Protein AF-A0A8J5JZL1-F1 (afdb_monomer_lite)

Structure (mmCIF, N/CA/C/O backbone):
data_AF-A0A8J5JZL1-F1
#
_entry.id   AF-A0A8J5JZL1-F1
#
loop_
_atom_site.group_PDB
_atom_site.id
_atom_site.type_symbol
_atom_site.label_atom_id
_atom_site.label_alt_id
_atom_site.label_comp_id
_atom_site.label_asym_id
_atom_site.label_entity_id
_atom_site.label_seq_id
_atom_site.pdbx_PDB_ins_code
_atom_site.Cartn_x
_atom_site.Cartn_y
_atom_site.Cartn_z
_atom_site.occupancy
_atom_site.B_iso_or_equiv
_atom_site.auth_seq_id
_atom_site.auth_comp_id
_atom_site.auth_asym_id
_atom_site.auth_atom_id
_atom_site.pdbx_PDB_model_num
ATOM 1 N N . MET A 1 1 ? 20.899 -10.592 7.765 1.00 64.88 1 MET A N 1
ATOM 2 C CA . MET A 1 1 ? 21.000 -9.346 6.966 1.00 64.88 1 MET A CA 1
ATOM 3 C C . MET A 1 1 ? 21.035 -8.166 7.931 1.00 64.88 1 MET A C 1
ATOM 5 O O . MET A 1 1 ? 20.233 -8.167 8.848 1.00 64.88 1 MET A O 1
ATOM 9 N N . GLY A 1 2 ? 21.980 -7.226 7.809 1.00 91.62 2 GLY A N 1
ATOM 10 C CA . GLY A 1 2 ? 22.060 -6.061 8.711 1.00 91.62 2 GLY A CA 1
ATOM 11 C C . GLY A 1 2 ? 21.142 -4.913 8.274 1.00 91.62 2 GLY A C 1
ATOM 12 O O . GLY A 1 2 ? 20.891 -4.777 7.076 1.00 91.62 2 GLY A O 1
ATOM 13 N N . LEU A 1 3 ? 20.704 -4.068 9.218 1.00 92.38 3 LEU A N 1
ATOM 14 C CA . LEU A 1 3 ? 19.799 -2.928 8.968 1.00 92.38 3 LEU A CA 1
ATOM 15 C C . LEU A 1 3 ? 20.291 -2.021 7.832 1.00 92.38 3 LEU A C 1
ATOM 17 O O . LEU A 1 3 ? 19.524 -1.671 6.947 1.00 92.38 3 LEU A O 1
ATOM 21 N N . VAL A 1 4 ? 21.595 -1.723 7.783 1.00 90.81 4 VAL A N 1
ATOM 22 C CA . VAL A 1 4 ? 22.188 -0.893 6.716 1.00 90.81 4 VAL A CA 1
ATOM 23 C C . VAL A 1 4 ? 21.975 -1.508 5.328 1.00 90.81 4 VAL A C 1
ATOM 25 O O . VAL A 1 4 ? 21.637 -0.801 4.383 1.00 90.81 4 VAL A O 1
ATOM 28 N N . LYS A 1 5 ? 22.113 -2.835 5.198 1.00 86.12 5 LYS A N 1
ATOM 29 C CA . LYS A 1 5 ? 21.879 -3.536 3.925 1.00 86.12 5 LYS A CA 1
ATOM 30 C C . LYS A 1 5 ? 20.395 -3.530 3.543 1.00 86.12 5 LYS A C 1
ATOM 32 O O . LYS A 1 5 ? 20.083 -3.388 2.365 1.00 86.12 5 LYS A O 1
ATOM 37 N N . GLN A 1 6 ? 19.496 -3.637 4.523 1.00 87.44 6 GLN A N 1
ATOM 38 C CA . GLN A 1 6 ? 18.051 -3.515 4.298 1.00 87.44 6 GLN A CA 1
ATOM 39 C C . GLN A 1 6 ? 17.670 -2.098 3.857 1.00 87.44 6 GLN A C 1
ATOM 41 O O . GLN A 1 6 ? 16.959 -1.949 2.871 1.00 87.44 6 GLN A O 1
ATOM 46 N N . CYS A 1 7 ? 18.199 -1.059 4.511 1.00 87.69 7 CYS A N 1
ATOM 47 C CA . CYS A 1 7 ? 17.975 0.331 4.115 1.00 87.69 7 CYS A CA 1
ATOM 48 C C . CYS A 1 7 ? 18.473 0.611 2.693 1.00 87.69 7 CYS A C 1
ATOM 50 O O . CYS A 1 7 ? 17.778 1.271 1.926 1.00 87.69 7 CYS A O 1
ATOM 52 N N . LEU A 1 8 ? 19.646 0.086 2.319 1.00 87.12 8 LEU A N 1
ATOM 53 C CA . LEU A 1 8 ? 20.188 0.244 0.970 1.00 87.12 8 LEU A CA 1
ATOM 54 C C . LEU A 1 8 ? 19.286 -0.429 -0.077 1.00 87.12 8 LEU A C 1
ATOM 56 O O . LEU A 1 8 ? 18.943 0.183 -1.084 1.00 87.12 8 LEU A O 1
ATOM 60 N N . SER A 1 9 ? 18.848 -1.662 0.193 1.00 84.56 9 SER A N 1
ATOM 61 C CA . SER A 1 9 ? 17.911 -2.395 -0.666 1.00 84.56 9 SER A CA 1
ATOM 62 C C . SER A 1 9 ? 16.567 -1.667 -0.809 1.00 84.56 9 SER A C 1
ATOM 64 O O . SER A 1 9 ? 16.094 -1.470 -1.927 1.00 84.56 9 SER A O 1
ATOM 66 N N . ALA A 1 10 ? 16.000 -1.173 0.295 1.00 84.81 10 ALA A N 1
ATOM 67 C CA . ALA A 1 10 ? 14.765 -0.393 0.282 1.00 84.81 10 ALA A CA 1
ATOM 68 C C . ALA A 1 10 ? 14.915 0.924 -0.500 1.00 84.81 10 ALA A C 1
ATOM 70 O O . ALA A 1 10 ? 13.994 1.335 -1.206 1.00 84.81 10 ALA A O 1
ATOM 71 N N . LEU A 1 11 ? 16.080 1.577 -0.423 1.00 85.88 11 LEU A N 1
ATOM 72 C CA . LEU A 1 11 ? 16.358 2.805 -1.167 1.00 85.88 11 LEU A CA 1
ATOM 73 C C . LEU A 1 11 ? 16.456 2.551 -2.678 1.00 85.88 11 LEU A C 1
ATOM 75 O O . LEU A 1 11 ? 15.849 3.290 -3.453 1.00 85.88 11 LEU A O 1
ATOM 79 N N . TYR A 1 12 ? 17.147 1.484 -3.098 1.00 86.19 12 TYR A N 1
ATOM 80 C CA . TYR A 1 12 ? 17.163 1.046 -4.501 1.00 86.19 12 TYR A CA 1
ATOM 81 C C . TYR A 1 12 ? 15.742 0.811 -5.021 1.00 86.19 12 TYR A C 1
ATOM 83 O O . TYR A 1 12 ? 15.364 1.323 -6.076 1.00 86.19 12 TYR A O 1
ATOM 91 N N . LYS A 1 13 ? 14.932 0.090 -4.243 1.00 85.75 13 LYS A N 1
ATOM 92 C CA . LYS A 1 13 ? 13.551 -0.241 -4.594 1.00 85.75 13 LYS A CA 1
ATOM 93 C C . LYS A 1 13 ? 12.674 1.003 -4.739 1.00 85.75 13 LYS A C 1
ATOM 95 O O . LYS A 1 13 ? 12.005 1.175 -5.757 1.00 85.75 13 LYS A O 1
ATOM 100 N N . LYS A 1 14 ? 12.764 1.927 -3.777 1.00 86.25 14 LYS A N 1
ATOM 101 C CA . LYS A 1 14 ? 12.055 3.215 -3.798 1.00 86.25 14 LYS A CA 1
ATOM 102 C C . LYS A 1 14 ? 12.423 4.063 -5.019 1.00 86.25 14 LYS A C 1
ATOM 104 O O . LYS A 1 14 ? 11.555 4.720 -5.595 1.00 86.25 14 LYS A O 1
ATOM 109 N N . ASN A 1 15 ? 13.690 4.058 -5.430 1.00 88.44 15 ASN A N 1
ATOM 110 C CA . ASN A 1 15 ? 14.126 4.805 -6.609 1.00 88.44 15 ASN A CA 1
ATOM 111 C C . ASN A 1 15 ? 13.520 4.237 -7.896 1.00 88.44 15 ASN A C 1
ATOM 113 O O . ASN A 1 15 ? 13.025 5.006 -8.717 1.00 88.44 15 ASN A O 1
ATOM 117 N N . ILE A 1 16 ? 13.492 2.911 -8.054 1.00 88.06 16 ILE A N 1
ATOM 118 C CA . ILE A 1 16 ? 12.877 2.276 -9.229 1.00 88.06 16 ILE A CA 1
ATOM 119 C C . ILE A 1 16 ? 11.362 2.533 -9.250 1.00 88.06 16 ILE A C 1
ATOM 121 O O . ILE A 1 16 ? 10.820 2.906 -10.285 1.00 88.06 16 ILE A O 1
ATOM 125 N N . GLN A 1 17 ? 10.681 2.453 -8.104 1.00 86.31 17 GLN A N 1
ATOM 126 C CA . GLN A 1 17 ? 9.255 2.804 -8.000 1.00 86.31 17 GLN A CA 1
ATOM 127 C C . GLN A 1 17 ? 8.951 4.250 -8.371 1.00 86.31 17 GLN A C 1
ATOM 129 O O . GLN A 1 17 ? 7.888 4.564 -8.897 1.00 86.31 17 GLN A O 1
ATOM 134 N N . ARG A 1 18 ? 9.868 5.178 -8.088 1.00 86.50 18 ARG A N 1
ATOM 135 C CA . ARG A 1 18 ? 9.693 6.557 -8.543 1.00 86.50 18 ARG A CA 1
ATOM 136 C C . ARG A 1 18 ? 9.696 6.625 -10.070 1.00 86.50 18 ARG A C 1
ATOM 138 O O . ARG A 1 18 ? 8.936 7.413 -10.620 1.00 86.50 18 ARG A O 1
ATOM 145 N N . LEU A 1 19 ? 10.513 5.807 -10.737 1.00 89.00 19 LEU A N 1
ATOM 146 C CA . LEU A 1 19 ? 10.546 5.752 -12.196 1.00 89.00 19 LEU A CA 1
ATOM 147 C C . LEU A 1 19 ? 9.239 5.198 -12.769 1.00 89.00 19 LEU A C 1
ATOM 149 O O . LEU A 1 19 ? 8.748 5.781 -13.733 1.00 89.00 19 LEU A O 1
ATOM 153 N N . THR A 1 20 ? 8.632 4.181 -12.144 1.00 86.88 20 THR A N 1
ATOM 154 C CA . THR A 1 20 ? 7.368 3.583 -12.624 1.00 86.88 20 THR A CA 1
ATOM 155 C C . THR A 1 20 ? 6.194 4.563 -12.605 1.00 86.88 20 THR A C 1
ATOM 157 O O . THR A 1 20 ? 5.293 4.466 -13.426 1.00 86.88 20 THR A O 1
ATOM 160 N N . ARG A 1 21 ? 6.217 5.561 -11.711 1.00 84.44 21 ARG A N 1
ATOM 161 C CA . ARG A 1 21 ? 5.182 6.612 -11.632 1.00 84.44 21 ARG A CA 1
ATOM 162 C C . ARG A 1 21 ? 5.306 7.690 -12.707 1.00 84.44 21 ARG A C 1
ATOM 164 O O . ARG A 1 21 ? 4.368 8.452 -12.910 1.00 84.44 21 ARG A O 1
ATOM 171 N N . THR A 1 22 ? 6.476 7.822 -13.327 1.00 88.44 22 THR A N 1
ATOM 172 C CA . THR A 1 22 ? 6.777 8.906 -14.281 1.00 88.44 22 THR A CA 1
ATOM 173 C C . THR A 1 22 ? 7.021 8.415 -15.699 1.00 88.44 22 THR A C 1
ATOM 175 O O . THR A 1 22 ? 6.840 9.176 -16.644 1.00 88.44 22 THR A O 1
ATOM 178 N N . PHE A 1 23 ? 7.456 7.168 -15.855 1.00 87.81 23 PHE A N 1
ATOM 179 C CA . PHE A 1 23 ? 7.808 6.578 -17.135 1.00 87.81 23 PHE A CA 1
ATOM 180 C C . PHE A 1 23 ? 6.976 5.318 -17.343 1.00 87.81 23 PHE A C 1
ATOM 182 O O . PHE A 1 23 ? 6.947 4.459 -16.472 1.00 87.81 23 PHE A O 1
ATOM 189 N N . LEU A 1 24 ? 6.353 5.199 -18.515 1.00 88.25 24 LEU A N 1
ATOM 190 C CA . LEU A 1 24 ? 5.778 3.935 -18.987 1.00 88.25 24 LEU A CA 1
ATOM 191 C C . LEU A 1 24 ? 6.853 3.053 -19.624 1.00 88.25 24 LEU A C 1
ATOM 193 O O . LEU A 1 24 ? 6.824 1.839 -19.492 1.00 88.25 24 LEU A O 1
ATOM 197 N N . THR A 1 25 ? 7.833 3.662 -20.295 1.00 90.69 25 THR A N 1
ATOM 198 C CA . THR A 1 25 ? 8.969 2.968 -20.909 1.00 90.69 25 THR A CA 1
ATOM 199 C C . THR A 1 25 ? 10.255 3.749 -20.680 1.00 90.69 25 THR A C 1
ATOM 201 O O . THR A 1 25 ? 10.250 4.978 -20.785 1.00 90.69 25 THR A O 1
ATOM 204 N N . LEU A 1 26 ? 11.358 3.066 -20.388 1.00 90.94 26 LEU A N 1
ATOM 205 C CA . LEU A 1 26 ? 12.642 3.691 -20.068 1.00 90.94 26 LEU A CA 1
ATOM 206 C C . LEU A 1 26 ? 13.802 2.767 -20.467 1.00 90.94 26 LEU A C 1
ATOM 208 O O . LEU A 1 26 ? 13.719 1.562 -20.259 1.00 90.94 26 LEU A O 1
ATOM 212 N N . SER A 1 27 ? 14.893 3.305 -21.015 1.00 89.88 27 SER A N 1
ATOM 213 C CA . SER A 1 27 ? 16.077 2.501 -21.340 1.00 89.88 27 SER A CA 1
ATOM 214 C C . SER A 1 27 ? 16.750 1.944 -20.078 1.00 89.88 27 SER A C 1
ATOM 216 O O . SER A 1 27 ? 16.786 2.599 -19.034 1.00 89.88 27 SER A O 1
ATOM 218 N N . LEU A 1 28 ? 17.343 0.753 -20.168 1.00 87.75 28 LEU A N 1
ATOM 219 C CA . LEU A 1 28 ? 18.091 0.138 -19.065 1.00 87.75 28 LEU A CA 1
ATOM 220 C C . LEU A 1 28 ? 19.267 1.010 -18.596 1.00 87.75 28 LEU A C 1
ATOM 222 O O . LEU A 1 28 ? 19.545 1.076 -17.398 1.00 87.75 28 LEU A O 1
ATOM 226 N N . ALA A 1 29 ? 19.932 1.710 -19.520 1.00 87.25 29 ALA A N 1
ATOM 227 C CA . ALA A 1 29 ? 21.037 2.611 -19.200 1.00 87.25 29 ALA A CA 1
ATOM 228 C C . ALA A 1 29 ? 20.567 3.797 -18.344 1.00 87.25 29 ALA A C 1
ATOM 230 O O . ALA A 1 29 ? 21.189 4.138 -17.338 1.00 87.25 29 ALA A O 1
ATOM 231 N N . ASP A 1 30 ? 19.433 4.394 -18.699 1.00 88.50 30 ASP A N 1
ATOM 232 C CA . ASP A 1 30 ? 18.870 5.516 -17.957 1.00 88.50 30 ASP A CA 1
ATOM 233 C C . ASP A 1 30 ? 18.255 5.078 -16.624 1.00 88.50 30 ASP A C 1
ATOM 235 O O . ASP A 1 30 ? 18.357 5.812 -15.640 1.00 88.50 30 ASP A O 1
ATOM 239 N N . VAL A 1 31 ? 17.674 3.873 -16.552 1.00 88.25 31 VAL A N 1
ATOM 240 C CA . 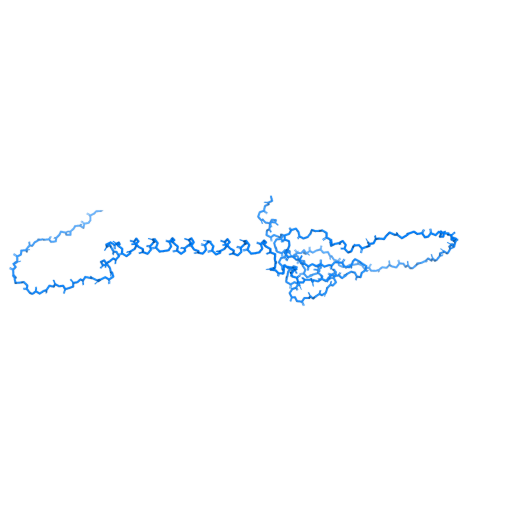VAL A 1 31 ? 17.266 3.262 -15.277 1.00 88.25 31 VAL A CA 1
ATOM 241 C C . VAL A 1 31 ? 18.485 3.125 -14.366 1.00 88.25 31 VAL A C 1
ATOM 243 O O . VAL A 1 31 ? 18.443 3.608 -13.237 1.00 88.25 31 VAL A O 1
ATOM 246 N N . ALA A 1 32 ? 19.596 2.563 -14.853 1.00 86.06 32 ALA A N 1
ATOM 247 C CA . ALA A 1 32 ? 20.827 2.447 -14.075 1.00 86.06 32 ALA A CA 1
ATOM 248 C C . ALA A 1 32 ? 21.328 3.822 -13.601 1.00 86.06 32 ALA A C 1
ATOM 250 O O . ALA A 1 32 ? 21.591 3.995 -12.413 1.00 86.06 32 ALA A O 1
ATOM 251 N N . ASN A 1 33 ? 21.365 4.822 -14.485 1.00 86.62 33 ASN A N 1
ATOM 252 C CA . ASN A 1 33 ? 21.792 6.187 -14.159 1.00 86.62 33 ASN A CA 1
ATOM 253 C C . ASN A 1 33 ? 20.910 6.882 -13.115 1.00 86.62 33 ASN A C 1
ATOM 255 O O . ASN A 1 33 ? 21.400 7.668 -12.310 1.00 86.62 33 ASN A O 1
ATOM 259 N N . ARG A 1 34 ? 19.604 6.606 -13.112 1.00 83.75 34 ARG A N 1
ATOM 260 C CA . ARG A 1 34 ? 18.632 7.253 -12.216 1.00 83.75 34 ARG A CA 1
ATOM 261 C C . ARG A 1 34 ? 18.467 6.522 -10.882 1.00 83.75 34 ARG A C 1
ATOM 263 O O . ARG A 1 34 ? 18.111 7.149 -9.889 1.00 83.75 34 ARG A O 1
ATOM 270 N N . VAL A 1 35 ? 18.692 5.208 -10.864 1.00 82.50 35 VAL A N 1
ATOM 271 C CA . VAL A 1 35 ? 18.571 4.349 -9.675 1.00 82.50 35 VAL A CA 1
ATOM 272 C C . VAL A 1 35 ? 19.844 4.368 -8.832 1.00 82.50 35 VAL A C 1
ATOM 274 O O . VAL A 1 35 ? 19.762 4.093 -7.633 1.00 82.50 35 VAL A O 1
ATOM 277 N N . GLN A 1 36 ? 20.985 4.721 -9.443 1.00 66.88 36 GLN A N 1
ATOM 278 C CA . GLN A 1 36 ? 22.303 4.872 -8.823 1.00 66.88 36 GLN A CA 1
ATOM 279 C C . GLN A 1 36 ? 22.216 5.432 -7.399 1.00 66.88 36 GLN A C 1
ATOM 281 O O . GLN A 1 36 ? 22.056 6.631 -7.163 1.00 66.88 36 GLN A O 1
ATOM 286 N N . LEU A 1 37 ? 22.386 4.537 -6.426 1.00 60.31 37 LEU A N 1
ATOM 287 C CA . LEU A 1 37 ? 22.817 4.934 -5.100 1.00 60.31 37 LEU A CA 1
ATOM 288 C C . LEU A 1 37 ? 24.275 5.327 -5.233 1.00 60.31 37 LEU A C 1
ATOM 290 O O . LEU A 1 37 ? 25.116 4.450 -5.394 1.00 60.31 37 LEU A O 1
ATOM 294 N N . LEU A 1 38 ? 24.521 6.636 -5.252 1.00 49.88 38 LEU A N 1
ATOM 295 C CA . LEU A 1 38 ? 25.783 7.302 -4.926 1.00 49.88 38 LEU A CA 1
ATOM 296 C C . LEU A 1 38 ? 27.000 6.355 -4.904 1.00 49.88 38 LEU A C 1
ATOM 298 O O . LEU A 1 38 ? 27.526 6.012 -3.847 1.00 49.88 38 LEU A O 1
ATOM 302 N N . VAL A 1 39 ? 27.451 5.933 -6.087 1.00 43.62 39 VAL A N 1
ATOM 303 C CA . VAL A 1 39 ? 28.788 5.370 -6.260 1.00 43.62 39 VAL A CA 1
ATOM 304 C C . VAL A 1 39 ? 29.599 6.379 -7.053 1.00 43.62 39 VAL A C 1
ATOM 306 O O . VAL A 1 39 ? 29.556 6.473 -8.276 1.00 43.62 39 VAL A O 1
ATOM 309 N N . SER A 1 40 ? 30.309 7.204 -6.289 1.00 48.84 40 SER A N 1
ATOM 310 C CA . SER A 1 40 ? 31.505 7.886 -6.753 1.00 48.84 40 SER A CA 1
ATOM 311 C C . SER A 1 40 ? 32.508 6.873 -7.311 1.00 48.84 40 SER A C 1
ATOM 313 O O . SER A 1 40 ? 32.662 5.776 -6.776 1.00 48.84 40 SER A O 1
ATOM 315 N N . SER A 1 41 ? 33.273 7.340 -8.298 1.00 44.56 41 SER A N 1
ATOM 316 C CA . SER A 1 41 ? 34.513 6.781 -8.859 1.00 44.56 41 SER A CA 1
ATOM 317 C C . SER A 1 41 ? 34.398 5.719 -9.965 1.00 44.56 41 SER A C 1
ATOM 319 O O . SER A 1 41 ? 34.571 4.529 -9.741 1.00 44.56 41 SER A O 1
ATOM 321 N N . ALA A 1 42 ? 34.275 6.186 -11.210 1.00 35.25 42 ALA A N 1
ATOM 322 C CA . ALA A 1 42 ? 35.094 5.668 -12.310 1.00 35.25 42 ALA A CA 1
ATOM 323 C C . ALA A 1 42 ? 35.204 6.724 -13.421 1.00 35.25 42 ALA A C 1
ATOM 325 O O . ALA A 1 42 ? 34.214 7.143 -14.013 1.00 35.25 42 ALA A O 1
ATOM 326 N N . SER A 1 43 ? 36.435 7.180 -13.641 1.00 31.27 43 SER A N 1
ATOM 327 C CA . SER A 1 43 ? 36.845 8.158 -14.650 1.00 31.27 43 SER A CA 1
ATOM 328 C C . SER A 1 43 ? 36.474 7.752 -16.088 1.00 31.27 43 SER A C 1
ATOM 330 O O . SER A 1 43 ? 36.534 6.565 -16.411 1.00 31.27 43 SER A O 1
ATOM 332 N N . PRO A 1 44 ? 36.206 8.722 -16.982 1.00 47.47 44 PRO A N 1
ATOM 333 C CA . PRO A 1 44 ? 35.973 8.493 -18.406 1.00 47.47 44 PRO A CA 1
ATOM 334 C C . PRO A 1 44 ? 37.288 8.549 -19.198 1.00 47.47 44 PRO A C 1
ATOM 336 O O . PRO A 1 44 ? 37.939 9.587 -19.186 1.00 47.47 44 PRO A O 1
ATOM 339 N N . LEU A 1 45 ? 37.677 7.491 -19.921 1.00 32.25 45 LEU A N 1
ATOM 340 C CA . LEU A 1 45 ? 38.800 7.526 -20.879 1.00 32.25 45 LEU A CA 1
ATOM 341 C C . LEU A 1 45 ? 38.622 6.475 -22.010 1.00 32.25 45 LEU A C 1
ATOM 343 O O . LEU A 1 45 ? 37.848 5.536 -21.841 1.00 32.25 45 LEU A O 1
ATOM 347 N N . PRO A 1 46 ? 39.248 6.660 -23.194 1.00 45.81 46 PRO A N 1
ATOM 348 C CA . PRO A 1 46 ? 38.505 6.934 -24.424 1.00 45.81 46 PRO A CA 1
ATOM 349 C C . PRO A 1 46 ? 38.712 5.911 -25.558 1.00 45.81 46 PRO A C 1
ATOM 351 O O . PRO A 1 46 ? 39.562 5.027 -25.522 1.00 45.81 46 PRO A O 1
ATOM 354 N N . HIS A 1 47 ? 37.921 6.115 -26.611 1.00 44.72 47 HIS A N 1
ATOM 355 C CA . HIS A 1 47 ? 37.960 5.479 -27.926 1.00 44.72 47 HIS A CA 1
ATOM 356 C C . HIS A 1 47 ? 39.351 5.387 -28.593 1.00 44.72 47 HIS A C 1
ATOM 358 O O . HIS A 1 47 ? 40.040 6.392 -28.735 1.00 44.72 47 HIS A O 1
ATOM 364 N N . SER A 1 48 ? 39.682 4.211 -29.148 1.00 35.22 48 SER A N 1
ATOM 365 C CA . SER A 1 48 ? 40.416 4.022 -30.424 1.00 35.22 48 SER A CA 1
ATOM 366 C C . SER A 1 48 ? 40.328 2.537 -30.858 1.00 35.22 48 SER A C 1
ATOM 368 O O . SER A 1 48 ? 40.864 1.678 -30.176 1.00 35.22 48 SER A O 1
ATOM 370 N N . ARG A 1 49 ? 39.397 2.176 -31.768 1.00 35.25 49 ARG A N 1
ATOM 371 C CA . ARG A 1 49 ? 39.563 1.831 -33.219 1.00 35.25 49 ARG A CA 1
ATOM 372 C C . ARG A 1 49 ? 40.251 0.461 -33.490 1.00 35.25 49 ARG A C 1
ATOM 374 O O . ARG A 1 49 ? 41.071 0.079 -32.670 1.00 35.25 49 ARG A O 1
ATOM 381 N N . PRO A 1 50 ? 40.098 -0.212 -34.664 1.00 44.72 50 PRO A N 1
ATOM 382 C CA . PRO A 1 50 ? 39.174 -0.046 -35.802 1.00 44.72 50 PRO A CA 1
ATOM 383 C C . PRO A 1 50 ? 38.503 -1.365 -36.307 1.00 44.72 50 PRO A C 1
ATOM 385 O O . PRO A 1 50 ? 38.639 -2.435 -35.729 1.00 44.72 50 PRO A O 1
ATOM 388 N N . ALA A 1 51 ? 37.765 -1.208 -37.412 1.00 34.50 51 ALA A N 1
ATOM 389 C CA . ALA A 1 51 ? 36.923 -2.114 -38.198 1.00 34.50 51 ALA A CA 1
ATOM 390 C C . ALA A 1 51 ? 37.533 -3.421 -38.777 1.00 34.50 51 ALA A C 1
ATOM 392 O O . ALA A 1 51 ? 38.691 -3.428 -39.176 1.00 34.50 51 ALA A O 1
ATOM 393 N N . SER A 1 52 ? 36.649 -4.436 -38.881 1.00 37.09 52 SER A N 1
ATOM 394 C CA . SER A 1 52 ? 36.353 -5.438 -39.951 1.00 37.09 52 SER A CA 1
ATOM 395 C C . SER A 1 52 ? 37.494 -6.103 -40.762 1.00 37.09 52 SER A C 1
ATOM 397 O O . SER A 1 52 ? 38.469 -5.444 -41.103 1.00 37.09 52 SER A O 1
ATOM 399 N N . PRO A 1 53 ? 37.343 -7.377 -41.208 1.00 44.94 53 PRO A N 1
ATOM 400 C CA . PRO A 1 53 ? 36.587 -7.638 -42.448 1.00 44.94 53 PRO A CA 1
ATOM 401 C C . PRO A 1 53 ? 35.791 -8.965 -42.521 1.00 44.94 53 PRO A C 1
ATOM 403 O O . PRO A 1 53 ? 35.916 -9.867 -41.699 1.00 44.94 53 PRO A O 1
ATOM 406 N N . LEU A 1 54 ? 34.956 -9.018 -43.562 1.00 35.06 54 LEU A N 1
ATOM 407 C CA . LEU A 1 54 ? 34.069 -10.090 -44.020 1.00 35.06 54 LEU A CA 1
ATOM 408 C C . LEU A 1 54 ? 34.765 -11.437 -44.293 1.00 35.06 54 LEU A C 1
ATOM 410 O O . LEU A 1 54 ? 35.837 -11.450 -44.893 1.00 35.06 54 LEU A O 1
ATOM 414 N N . HIS A 1 55 ? 34.060 -12.553 -44.063 1.00 35.56 55 HIS A N 1
ATOM 415 C CA . HIS A 1 55 ? 34.064 -13.660 -45.026 1.00 35.56 55 HIS A CA 1
ATOM 416 C C . HIS A 1 55 ? 32.782 -14.501 -44.956 1.00 35.56 55 HIS A C 1
ATOM 418 O O . HIS A 1 55 ? 32.366 -14.964 -43.896 1.00 35.56 55 HIS A O 1
ATOM 424 N N . SER A 1 56 ? 32.169 -14.664 -46.123 1.00 35.69 56 SER A N 1
ATOM 425 C CA . SER A 1 56 ? 31.026 -15.521 -46.415 1.00 35.69 56 SER A CA 1
ATOM 426 C C . SER A 1 56 ? 31.449 -16.987 -46.478 1.00 35.69 56 SER A C 1
ATOM 428 O O . SER A 1 56 ? 32.478 -17.280 -47.080 1.00 35.69 56 SER A O 1
ATOM 430 N N . THR A 1 57 ? 30.596 -17.896 -46.007 1.00 40.91 57 THR A N 1
ATOM 431 C CA . THR A 1 57 ? 30.361 -19.191 -46.666 1.00 40.91 57 THR A CA 1
ATOM 432 C C . THR A 1 57 ? 28.956 -19.682 -46.353 1.00 40.91 57 THR A C 1
ATOM 434 O O . THR A 1 57 ? 28.584 -19.889 -45.201 1.00 40.91 57 THR A O 1
ATOM 437 N N . ASP A 1 58 ? 28.214 -19.839 -47.436 1.00 35.00 58 ASP A N 1
ATOM 438 C CA . ASP A 1 58 ? 26.929 -20.499 -47.597 1.00 35.00 58 ASP A CA 1
ATOM 439 C C . ASP A 1 58 ? 27.055 -22.011 -47.314 1.00 35.00 58 ASP A C 1
ATOM 441 O O . ASP A 1 58 ? 28.110 -22.576 -47.610 1.00 35.00 58 ASP A O 1
ATOM 445 N N . THR A 1 59 ? 26.022 -22.664 -46.763 1.00 39.69 59 THR A N 1
ATOM 446 C CA . THR A 1 59 ? 25.462 -23.950 -47.257 1.00 39.69 59 THR A CA 1
ATOM 447 C C . THR A 1 59 ? 24.289 -24.394 -46.369 1.00 39.69 59 THR A C 1
ATOM 449 O O . THR A 1 59 ? 24.406 -24.555 -45.156 1.00 39.69 59 THR A O 1
ATOM 452 N N . ALA A 1 60 ? 23.146 -24.592 -47.023 1.00 38.62 60 ALA A N 1
ATOM 453 C CA . ALA A 1 60 ? 21.818 -24.885 -46.496 1.00 38.62 60 ALA A CA 1
ATOM 454 C C . ALA A 1 60 ? 21.600 -26.310 -45.942 1.00 38.62 60 ALA A C 1
ATOM 456 O O . ALA A 1 60 ? 22.201 -27.266 -46.427 1.00 38.62 60 ALA A O 1
ATOM 457 N N . SER A 1 61 ? 20.617 -26.460 -45.037 1.00 35.62 61 SER A N 1
ATOM 458 C CA . SER A 1 61 ? 19.517 -27.450 -45.137 1.00 35.62 61 SER A CA 1
ATOM 459 C C . SER A 1 61 ? 18.479 -27.279 -44.010 1.00 35.62 61 SER A C 1
ATOM 461 O O . SER A 1 61 ? 18.787 -27.409 -42.830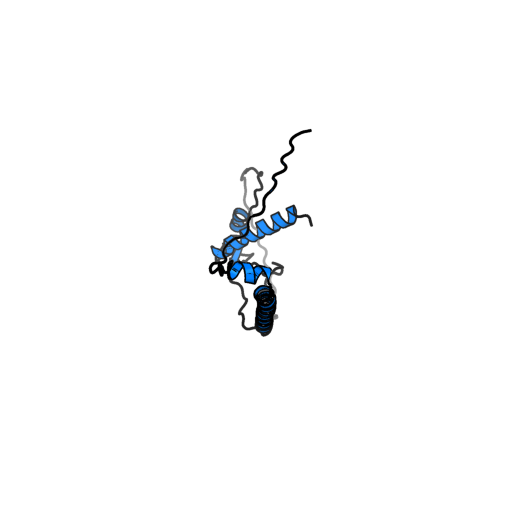 1.00 35.62 61 SER A O 1
ATOM 463 N N . SER A 1 62 ? 17.238 -26.983 -44.410 1.00 38.19 62 SER A N 1
ATOM 464 C CA . SER A 1 62 ? 15.971 -27.117 -43.650 1.00 38.19 62 SER A CA 1
ATOM 465 C C . SER A 1 62 ? 15.524 -28.608 -43.642 1.00 38.19 62 SER A C 1
ATOM 467 O O . SER A 1 62 ? 16.131 -29.349 -44.419 1.00 38.19 62 SER A O 1
ATOM 469 N N . PRO A 1 63 ? 14.485 -29.101 -42.903 1.00 48.09 63 PRO A N 1
ATOM 470 C CA . PRO A 1 63 ? 13.200 -28.421 -42.651 1.00 48.09 63 PRO A CA 1
ATOM 471 C C . PRO A 1 63 ? 12.458 -28.670 -41.305 1.00 48.09 63 PRO A C 1
ATOM 473 O O . PRO A 1 63 ? 12.640 -29.667 -40.621 1.00 48.09 63 PRO A O 1
ATOM 476 N N . ALA A 1 64 ? 11.548 -27.730 -41.018 1.00 33.97 64 ALA A N 1
ATOM 477 C CA . ALA A 1 64 ? 10.185 -27.860 -40.471 1.00 33.97 64 ALA A CA 1
ATOM 478 C C . ALA A 1 64 ? 9.862 -28.777 -39.263 1.00 33.97 64 ALA A C 1
ATOM 480 O O . ALA A 1 64 ? 9.876 -30.000 -39.349 1.00 33.97 64 ALA A O 1
ATOM 481 N N . GLY A 1 65 ? 9.323 -28.146 -38.212 1.00 31.62 65 GLY A N 1
ATOM 482 C CA . GLY A 1 65 ? 8.483 -28.764 -37.180 1.00 31.62 65 GLY A CA 1
ATOM 483 C C . GLY A 1 65 ? 8.043 -27.727 -36.130 1.00 31.62 65 GLY A C 1
ATOM 484 O O . GLY A 1 65 ? 8.922 -27.07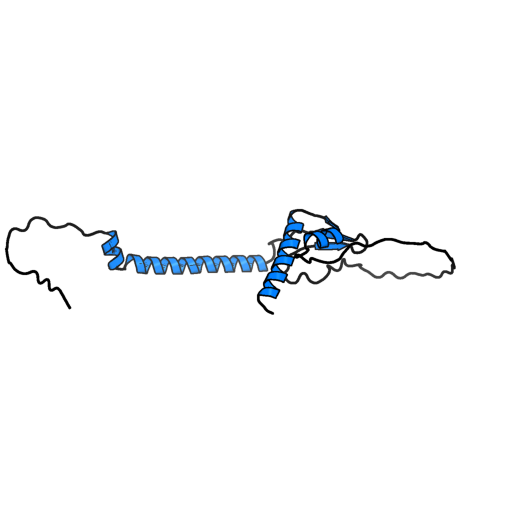3 -35.575 1.00 31.62 65 GLY A O 1
ATOM 485 N N . PRO A 1 66 ? 6.733 -27.511 -35.885 1.00 52.44 66 PRO A N 1
ATOM 486 C CA . PRO A 1 66 ? 6.223 -26.394 -35.093 1.00 52.44 66 PRO A CA 1
ATOM 487 C C . PRO A 1 66 ? 6.034 -26.783 -33.620 1.00 52.44 66 PRO A C 1
ATOM 489 O O . PRO A 1 66 ? 5.292 -27.709 -33.304 1.00 52.44 66 PRO A O 1
ATOM 492 N N . SER A 1 67 ? 6.658 -26.041 -32.716 1.00 46.12 67 SER A N 1
ATOM 493 C CA . SER A 1 67 ? 6.391 -26.107 -31.275 1.00 46.12 67 SER A CA 1
ATOM 494 C C . SER A 1 67 ? 6.385 -24.667 -30.775 1.00 46.12 67 SER A C 1
ATOM 496 O O . SER A 1 67 ? 7.420 -24.008 -30.751 1.00 46.12 67 SER A O 1
ATOM 498 N N . SER A 1 68 ? 5.193 -24.074 -30.736 1.00 42.69 68 SER A N 1
ATOM 499 C CA . SER A 1 68 ? 4.414 -23.938 -29.500 1.00 42.69 68 SER A CA 1
ATOM 500 C C . SER A 1 68 ? 5.070 -22.917 -28.586 1.00 42.69 68 SER A C 1
ATOM 502 O O . SER A 1 68 ? 6.053 -23.208 -27.912 1.00 42.69 68 SER A O 1
ATOM 504 N N . ASP A 1 69 ? 4.475 -21.728 -28.612 1.00 40.69 69 ASP A N 1
ATOM 505 C CA . ASP A 1 69 ? 4.404 -20.859 -27.453 1.00 40.69 69 ASP A CA 1
ATOM 506 C C . ASP A 1 69 ? 5.771 -20.405 -26.937 1.00 40.69 69 ASP A C 1
ATOM 508 O O . ASP A 1 69 ? 6.286 -20.868 -25.921 1.00 40.69 69 ASP A O 1
ATOM 512 N N . ILE A 1 70 ? 6.300 -19.367 -27.597 1.00 44.34 70 ILE A N 1
ATOM 513 C CA . ILE A 1 70 ? 6.963 -18.294 -26.853 1.00 44.34 70 ILE A CA 1
ATOM 514 C C . ILE A 1 70 ? 5.868 -17.703 -25.961 1.00 44.34 70 ILE A C 1
ATOM 516 O O . ILE A 1 70 ? 5.211 -16.722 -26.299 1.00 44.34 70 ILE A O 1
ATOM 520 N N . LEU A 1 71 ? 5.603 -18.396 -24.856 1.00 45.12 71 LEU A N 1
ATOM 521 C CA . LEU A 1 71 ? 5.122 -17.769 -23.652 1.00 45.12 71 LEU A CA 1
ATOM 522 C C . LEU A 1 71 ? 6.112 -16.633 -23.413 1.00 45.12 71 LEU A C 1
ATOM 524 O O . LEU A 1 71 ? 7.311 -16.872 -23.254 1.00 45.12 71 LEU A O 1
ATOM 528 N N . ASP A 1 72 ? 5.616 -15.402 -23.500 1.00 46.69 72 ASP A N 1
ATOM 529 C CA . ASP A 1 72 ? 6.120 -14.280 -22.722 1.00 46.69 72 ASP A CA 1
ATOM 530 C C . ASP A 1 72 ? 6.297 -14.794 -21.289 1.00 46.69 72 ASP A C 1
ATOM 532 O O . ASP A 1 72 ? 5.365 -14.769 -20.489 1.00 46.69 72 ASP A O 1
ATOM 536 N N . ASP A 1 73 ? 7.456 -15.386 -21.010 1.00 43.00 73 ASP A N 1
ATOM 537 C CA . ASP A 1 73 ? 7.854 -15.834 -19.689 1.00 43.00 73 ASP A CA 1
ATOM 538 C C . ASP A 1 73 ? 8.049 -14.532 -18.905 1.00 43.00 73 ASP A C 1
ATOM 540 O O . ASP A 1 73 ? 8.989 -13.776 -19.200 1.00 43.00 73 ASP A O 1
ATOM 544 N N . PRO A 1 74 ? 7.121 -14.164 -17.999 1.00 45.03 74 PRO A N 1
ATOM 545 C CA . PRO A 1 74 ? 7.293 -12.956 -17.223 1.00 45.03 74 PRO A CA 1
ATOM 546 C C . PRO A 1 74 ? 8.538 -13.210 -16.385 1.00 45.03 74 PRO A C 1
ATOM 548 O O . PRO A 1 74 ? 8.552 -14.129 -15.567 1.00 45.03 74 PRO A O 1
ATOM 551 N N . CYS A 1 75 ? 9.603 -12.448 -16.651 1.00 49.53 75 CYS A N 1
ATOM 552 C CA . CYS A 1 75 ? 10.880 -12.632 -15.974 1.00 49.53 75 CYS A CA 1
ATOM 553 C C . CYS A 1 75 ? 10.625 -12.791 -14.468 1.00 49.53 75 CYS A C 1
ATOM 555 O O . CYS A 1 75 ? 10.001 -11.909 -13.864 1.00 49.53 75 CYS A O 1
ATOM 557 N N . PRO A 1 76 ? 11.065 -13.902 -13.857 1.00 43.38 76 PRO A N 1
ATOM 558 C CA . PRO A 1 76 ? 10.830 -14.113 -12.452 1.00 43.38 76 PRO A CA 1
ATOM 559 C C . PRO A 1 76 ? 11.647 -13.096 -11.662 1.00 43.38 76 PRO A C 1
ATOM 561 O O . PRO A 1 76 ? 12.786 -12.769 -12.002 1.00 43.38 76 PRO A O 1
ATOM 564 N N . GLN A 1 77 ? 11.056 -12.689 -10.542 1.00 41.38 77 GLN A N 1
ATOM 565 C CA . GLN A 1 77 ? 11.743 -12.121 -9.391 1.00 41.38 77 GLN A CA 1
ATOM 566 C C . GLN A 1 77 ? 11.941 -10.597 -9.371 1.00 41.38 77 GLN A C 1
ATOM 568 O O . GLN A 1 77 ? 13.045 -10.056 -9.343 1.00 41.38 77 GLN A O 1
ATOM 573 N N . ILE A 1 78 ? 10.818 -9.900 -9.196 1.00 47.28 78 ILE A N 1
ATOM 574 C CA . ILE A 1 78 ? 10.754 -8.810 -8.217 1.00 47.28 78 ILE A CA 1
ATOM 575 C C . ILE A 1 78 ? 9.901 -9.353 -7.059 1.00 47.28 78 ILE A C 1
ATOM 577 O O . ILE A 1 78 ? 8.689 -9.168 -7.036 1.00 47.28 78 ILE A O 1
ATOM 581 N N . ASP A 1 79 ? 10.541 -10.119 -6.167 1.00 49.25 79 ASP A N 1
ATOM 582 C CA . ASP A 1 79 ? 9.949 -11.063 -5.186 1.00 49.25 79 ASP A CA 1
ATOM 583 C C . ASP A 1 79 ? 8.798 -10.552 -4.306 1.00 49.25 79 ASP A C 1
ATOM 585 O O . ASP A 1 79 ? 8.069 -11.351 -3.731 1.00 49.25 79 ASP A O 1
ATOM 589 N N . ASP A 1 80 ? 8.597 -9.245 -4.195 1.00 56.84 80 ASP A N 1
ATOM 590 C CA . ASP A 1 80 ? 7.565 -8.678 -3.323 1.00 56.84 80 ASP A CA 1
ATOM 591 C C . ASP A 1 80 ? 6.338 -8.161 -4.095 1.00 56.84 80 ASP A C 1
ATOM 593 O O . ASP A 1 80 ? 5.503 -7.467 -3.520 1.00 56.84 80 ASP A O 1
ATOM 597 N N . GLY A 1 81 ? 6.251 -8.400 -5.413 1.00 62.84 81 GLY A N 1
ATOM 598 C CA . GLY A 1 81 ? 5.148 -7.888 -6.243 1.00 62.84 81 GLY A CA 1
ATOM 599 C C . GLY A 1 81 ? 5.055 -6.355 -6.271 1.00 62.84 81 GLY A C 1
ATOM 600 O O . GLY A 1 81 ? 4.011 -5.796 -6.596 1.00 62.84 81 GLY A O 1
ATOM 601 N N . GLU A 1 82 ? 6.135 -5.659 -5.903 1.00 67.25 82 GLU A N 1
ATOM 602 C CA . GLU A 1 82 ? 6.121 -4.210 -5.661 1.00 67.25 82 GLU A CA 1
ATOM 603 C C . GLU A 1 82 ? 6.440 -3.382 -6.918 1.00 67.25 82 GLU A C 1
ATOM 605 O O . GLU A 1 82 ? 6.274 -2.163 -6.922 1.00 67.25 82 GLU A O 1
ATOM 610 N N . ILE A 1 83 ? 6.943 -4.019 -7.979 1.00 81.88 83 ILE A N 1
ATOM 611 C CA . ILE A 1 83 ? 7.238 -3.376 -9.263 1.00 81.88 83 ILE A CA 1
ATOM 612 C C . ILE A 1 83 ? 6.770 -4.323 -10.360 1.00 81.88 83 ILE A C 1
ATOM 614 O O . ILE A 1 83 ? 7.192 -5.474 -10.411 1.00 81.88 83 ILE A O 1
ATOM 618 N N . HIS A 1 84 ? 5.913 -3.824 -11.242 1.00 82.44 84 HIS A N 1
ATOM 619 C CA . HIS A 1 84 ? 5.404 -4.565 -12.388 1.00 82.44 84 HIS A CA 1
ATOM 620 C C . HIS A 1 84 ? 6.090 -3.995 -13.616 1.00 82.44 84 HIS A C 1
ATOM 622 O O . HIS A 1 84 ? 5.941 -2.815 -13.923 1.00 82.44 84 HIS A O 1
ATOM 628 N N . ALA A 1 85 ? 6.944 -4.782 -14.260 1.00 85.06 85 ALA A N 1
ATOM 629 C CA . ALA A 1 85 ? 7.695 -4.325 -15.418 1.00 85.06 85 ALA A CA 1
ATOM 630 C C . ALA A 1 85 ? 8.058 -5.490 -16.339 1.00 85.06 85 ALA A C 1
ATOM 632 O O . ALA A 1 85 ? 8.318 -6.594 -15.870 1.00 85.06 85 ALA A O 1
ATOM 633 N N . SER A 1 86 ? 8.117 -5.220 -17.639 1.00 85.69 86 SER A N 1
ATOM 634 C CA . SER A 1 86 ? 8.647 -6.132 -18.651 1.00 85.69 86 SER A CA 1
ATOM 635 C C . SER A 1 86 ? 9.950 -5.576 -19.220 1.00 85.69 86 SER A C 1
ATOM 637 O O . SER A 1 86 ? 10.074 -4.370 -19.447 1.00 85.69 86 SER A O 1
ATOM 639 N N . ILE A 1 87 ? 10.944 -6.439 -19.427 1.00 87.50 87 ILE A N 1
ATOM 640 C CA . ILE A 1 87 ? 12.273 -6.051 -19.906 1.00 87.50 87 ILE A CA 1
ATOM 641 C C . ILE A 1 87 ? 12.485 -6.623 -21.304 1.00 87.50 87 ILE A C 1
ATOM 643 O O . ILE A 1 87 ? 12.634 -7.829 -21.487 1.00 87.50 87 ILE A O 1
ATOM 647 N N . ASN A 1 88 ? 12.598 -5.734 -22.287 1.00 87.50 88 ASN A N 1
ATOM 648 C CA . ASN A 1 88 ? 12.951 -6.084 -23.654 1.00 87.50 88 ASN A CA 1
ATOM 649 C C . ASN A 1 88 ? 14.471 -6.042 -23.818 1.00 87.50 88 ASN A C 1
ATOM 651 O O . ASN A 1 88 ? 15.053 -4.989 -24.080 1.00 87.50 88 ASN A O 1
ATOM 655 N N . GLN A 1 89 ? 15.127 -7.196 -23.684 1.00 82.88 89 GLN A N 1
ATOM 656 C CA . GLN A 1 89 ? 16.591 -7.293 -23.780 1.00 82.88 89 GLN A CA 1
ATOM 657 C C . GLN A 1 89 ? 17.132 -6.970 -25.182 1.00 82.88 89 GLN A C 1
ATOM 659 O O . GLN A 1 89 ? 18.243 -6.462 -25.297 1.00 82.88 89 GLN A O 1
ATOM 664 N N . ARG A 1 90 ? 16.350 -7.226 -26.243 1.00 86.69 90 ARG A N 1
ATOM 665 C CA . ARG A 1 90 ? 16.732 -6.904 -27.630 1.00 86.69 90 ARG A CA 1
ATOM 666 C C . ARG A 1 90 ? 16.877 -5.396 -27.850 1.00 86.69 90 ARG A C 1
ATOM 668 O O . ARG A 1 90 ? 17.833 -4.969 -28.487 1.00 86.69 90 ARG A O 1
ATOM 675 N N . ASP A 1 91 ? 15.949 -4.621 -27.297 1.00 82.69 91 ASP A N 1
ATOM 676 C CA . ASP A 1 91 ? 15.861 -3.173 -27.519 1.00 82.69 91 ASP A CA 1
ATOM 677 C C . ASP A 1 91 ? 16.447 -2.363 -26.351 1.00 82.69 91 ASP A C 1
ATOM 679 O O . ASP A 1 91 ? 16.553 -1.140 -26.420 1.00 82.69 91 ASP A O 1
ATOM 683 N N . GLY A 1 92 ? 16.834 -3.036 -25.262 1.00 86.19 92 GLY A N 1
ATOM 684 C CA . GLY A 1 92 ? 17.400 -2.412 -24.068 1.00 86.19 92 GLY A CA 1
ATOM 685 C C . GLY A 1 92 ? 16.403 -1.549 -23.288 1.00 86.19 92 GLY A C 1
ATOM 686 O O . GLY A 1 92 ? 16.825 -0.629 -22.585 1.00 86.19 92 GLY A O 1
ATOM 687 N N . MET A 1 93 ? 15.100 -1.817 -23.413 1.00 89.50 93 MET A N 1
ATOM 688 C CA . MET A 1 93 ? 14.023 -1.013 -22.825 1.00 89.50 93 MET A CA 1
ATOM 689 C C . MET A 1 93 ? 13.285 -1.768 -21.719 1.00 89.50 93 MET A C 1
ATOM 691 O O . MET A 1 93 ? 13.010 -2.960 -21.830 1.00 89.50 93 MET A O 1
ATOM 695 N N . VAL A 1 94 ? 12.918 -1.040 -20.671 1.00 90.25 94 VAL A N 1
ATOM 696 C CA . VAL A 1 94 ? 12.055 -1.480 -19.574 1.00 90.25 94 VAL A CA 1
ATOM 697 C C . VAL A 1 94 ? 10.693 -0.829 -19.754 1.00 90.25 94 VAL A C 1
ATOM 699 O O . VAL A 1 94 ? 10.606 0.392 -19.859 1.00 90.25 94 VAL A O 1
ATOM 702 N N . VAL A 1 95 ? 9.638 -1.632 -19.784 1.00 88.38 95 VAL A N 1
ATOM 703 C CA . VAL A 1 95 ? 8.243 -1.189 -19.797 1.00 88.38 95 VAL A CA 1
ATOM 704 C C . VAL A 1 95 ? 7.700 -1.347 -18.388 1.00 88.38 95 VAL A C 1
ATOM 706 O O . VAL A 1 95 ? 7.627 -2.462 -17.886 1.00 88.38 95 VAL A O 1
ATOM 709 N N . PHE A 1 96 ? 7.338 -0.248 -17.742 1.00 88.50 96 PHE A N 1
ATOM 710 C CA . PHE A 1 96 ? 6.668 -0.267 -16.452 1.00 88.50 96 PHE A CA 1
ATOM 711 C C . PHE A 1 96 ? 5.172 -0.484 -16.671 1.00 88.50 96 PHE A C 1
ATOM 713 O O . PHE A 1 96 ? 4.523 0.234 -17.429 1.00 88.50 96 PHE A O 1
ATOM 720 N N . LEU A 1 97 ? 4.659 -1.522 -16.028 1.00 83.38 97 LEU A N 1
ATOM 721 C CA . LEU A 1 97 ? 3.272 -1.948 -16.062 1.00 83.38 97 LEU A CA 1
ATOM 722 C C . LEU A 1 97 ? 2.596 -1.486 -14.768 1.00 83.38 97 LEU A C 1
ATOM 724 O O . LEU A 1 97 ? 3.237 -1.367 -13.720 1.00 83.38 97 LEU A O 1
ATOM 728 N N . ASP A 1 98 ? 1.293 -1.241 -14.832 1.00 80.56 98 ASP A N 1
ATOM 729 C CA . ASP A 1 98 ? 0.503 -1.003 -13.628 1.00 80.56 98 ASP A CA 1
ATOM 730 C C . ASP A 1 98 ? 0.351 -2.289 -12.807 1.00 80.56 98 ASP A C 1
ATOM 732 O O . ASP A 1 98 ? 0.522 -3.401 -13.316 1.00 80.56 98 ASP A O 1
ATOM 736 N N . ASN A 1 99 ? 0.007 -2.130 -11.525 1.00 75.56 99 ASN A N 1
ATOM 737 C CA . ASN A 1 99 ? -0.283 -3.257 -10.644 1.00 75.56 99 ASN A CA 1
ATOM 738 C C . ASN A 1 99 ? -1.418 -4.116 -11.263 1.00 75.56 99 ASN A C 1
ATOM 740 O O . ASN A 1 99 ? -2.528 -3.612 -11.436 1.00 75.56 99 ASN A O 1
ATOM 744 N N . PRO A 1 100 ? -1.184 -5.401 -11.591 1.00 72.75 100 PRO A N 1
ATOM 745 C CA . PRO A 1 100 ? -2.133 -6.317 -12.210 1.00 72.75 100 PRO A CA 1
ATOM 746 C C . PRO A 1 100 ? -3.189 -6.818 -11.220 1.00 72.75 100 PRO A C 1
ATOM 748 O O . PRO A 1 100 ? -4.005 -7.669 -11.578 1.00 72.75 100 PRO A O 1
ATOM 751 N N . GLU A 1 101 ? -3.180 -6.332 -9.977 1.00 79.38 101 GLU A N 1
ATOM 752 C CA . GLU A 1 101 ? -4.219 -6.602 -8.996 1.00 79.38 101 GLU A CA 1
ATOM 753 C C . GLU A 1 101 ? -5.566 -6.027 -9.461 1.00 79.38 101 GLU A C 1
ATOM 755 O O . GLU A 1 101 ? -5.760 -4.819 -9.567 1.00 79.38 101 GLU A O 1
ATOM 760 N N . LYS A 1 102 ? -6.521 -6.920 -9.740 1.00 75.69 102 LYS A N 1
ATOM 761 C CA . LYS A 1 102 ? -7.849 -6.577 -10.281 1.00 75.69 102 LYS A CA 1
ATOM 762 C C . LYS A 1 102 ? -8.962 -6.539 -9.227 1.00 75.69 102 LYS A C 1
ATOM 764 O O . LYS A 1 102 ? -10.122 -6.387 -9.597 1.00 75.69 102 LYS A O 1
ATOM 769 N N . TYR A 1 103 ? -8.633 -6.730 -7.943 1.00 80.44 103 TYR A N 1
ATOM 770 C CA . TYR A 1 103 ? -9.561 -6.745 -6.790 1.00 80.44 103 TYR A CA 1
ATOM 771 C C . TYR A 1 103 ? -10.793 -7.663 -6.919 1.00 80.44 103 TYR A C 1
ATOM 773 O O . TYR A 1 103 ? -11.745 -7.560 -6.153 1.00 80.44 103 TYR A O 1
ATOM 781 N N . ASN A 1 104 ? -10.784 -8.587 -7.875 1.00 84.19 104 ASN A N 1
ATOM 782 C CA . ASN A 1 104 ? -11.932 -9.411 -8.250 1.00 84.19 104 ASN A CA 1
ATOM 783 C C . ASN A 1 104 ? -11.764 -10.884 -7.852 1.00 84.19 104 ASN A C 1
ATOM 785 O O . ASN A 1 104 ? -12.544 -11.735 -8.273 1.00 84.19 104 ASN A O 1
ATOM 789 N N . SER A 1 105 ? -10.739 -11.197 -7.061 1.00 88.38 105 SER A N 1
ATOM 790 C CA . SER A 1 105 ? -10.493 -12.546 -6.569 1.00 88.38 105 SER A CA 1
ATOM 791 C C . SER A 1 105 ? -11.261 -12.806 -5.266 1.00 88.38 105 SER A C 1
ATOM 793 O O . SER A 1 105 ? -11.436 -11.894 -4.450 1.00 88.38 105 SER A O 1
ATOM 795 N N . PRO A 1 106 ? -11.674 -14.059 -5.004 1.00 89.19 106 PRO A N 1
ATOM 796 C CA . PRO A 1 106 ? -12.252 -14.434 -3.712 1.00 89.19 106 PRO A CA 1
ATOM 797 C C . PRO A 1 106 ? -11.275 -14.199 -2.547 1.00 89.19 106 PRO A C 1
ATOM 799 O O . PRO A 1 106 ? -11.703 -13.951 -1.425 1.00 89.19 106 PRO A O 1
ATOM 802 N N . THR A 1 107 ? -9.965 -14.200 -2.810 1.00 88.06 107 THR A N 1
ATOM 803 C CA . THR A 1 107 ? -8.930 -13.848 -1.830 1.00 88.06 107 THR A CA 1
ATOM 804 C C . THR A 1 107 ? -9.038 -12.394 -1.370 1.00 88.06 107 THR A C 1
ATOM 806 O O . THR A 1 107 ? -8.943 -12.134 -0.175 1.00 88.06 107 THR A O 1
ATOM 809 N N . MET A 1 108 ? -9.279 -11.448 -2.286 1.00 91.12 108 MET A N 1
ATOM 810 C CA . MET A 1 108 ? -9.490 -10.041 -1.925 1.00 91.12 108 MET A CA 1
ATOM 811 C C . MET A 1 108 ? -10.774 -9.865 -1.111 1.00 91.12 108 MET A C 1
ATOM 813 O O . MET A 1 108 ? -10.791 -9.120 -0.138 1.00 91.12 108 MET A O 1
ATOM 817 N N . MET A 1 109 ? -11.832 -10.605 -1.450 1.00 91.00 109 MET A N 1
ATOM 818 C CA . MET A 1 109 ? -13.068 -10.597 -0.661 1.00 91.00 109 MET A CA 1
ATOM 819 C C . MET A 1 109 ? -12.842 -11.115 0.762 1.00 91.00 109 MET A C 1
ATOM 821 O O . MET A 1 109 ? -13.281 -10.480 1.715 1.00 91.00 109 MET A O 1
ATOM 825 N N . ALA A 1 110 ? -12.102 -12.214 0.922 1.00 92.94 110 ALA A N 1
ATOM 826 C CA . ALA A 1 110 ? -11.736 -12.727 2.241 1.00 92.94 110 ALA A CA 1
ATOM 827 C C . ALA A 1 110 ? -10.844 -11.746 3.025 1.00 92.94 110 ALA A C 1
ATOM 829 O O . ALA A 1 110 ? -10.975 -11.625 4.240 1.00 92.94 110 ALA A O 1
ATOM 830 N N . HIS A 1 111 ? -9.951 -11.025 2.339 1.00 92.56 111 HIS A N 1
ATOM 831 C CA . HIS A 1 111 ? -9.145 -9.971 2.951 1.00 92.56 111 HIS A CA 1
ATOM 832 C C . HIS A 1 111 ? -10.019 -8.813 3.453 1.00 92.56 111 HIS A C 1
ATOM 834 O O . HIS A 1 111 ? -9.869 -8.395 4.594 1.00 92.56 111 HIS A O 1
ATOM 840 N N . LEU A 1 112 ? -10.974 -8.343 2.646 1.00 94.81 112 LEU A N 1
ATOM 841 C CA . LEU A 1 112 ? -11.917 -7.297 3.049 1.00 94.81 112 LEU A CA 1
ATOM 842 C C . LEU A 1 112 ? -12.803 -7.726 4.223 1.00 94.81 112 LEU A C 1
ATOM 844 O O . LEU A 1 112 ? -13.009 -6.937 5.140 1.00 94.81 112 LEU A O 1
ATOM 848 N N . ASP A 1 113 ? -13.296 -8.965 4.222 1.00 95.69 113 ASP A N 1
ATOM 849 C CA . ASP A 1 113 ? -14.084 -9.507 5.335 1.00 95.69 113 ASP A CA 1
ATOM 850 C C . ASP A 1 113 ? -13.259 -9.561 6.629 1.00 95.69 113 ASP A C 1
ATOM 852 O O . ASP A 1 113 ? -13.708 -9.135 7.692 1.00 95.69 113 ASP A O 1
ATOM 856 N N . LYS A 1 114 ? -11.995 -9.983 6.537 1.00 96.81 114 LYS A N 1
ATOM 857 C CA . LYS A 1 114 ? -11.069 -9.948 7.671 1.00 96.81 114 LYS A CA 1
ATOM 858 C C . LYS A 1 114 ? -10.835 -8.523 8.183 1.00 96.81 114 LYS A C 1
ATOM 860 O O . LYS A 1 114 ? -10.884 -8.304 9.390 1.00 96.81 114 LYS A O 1
ATOM 865 N N . GLU A 1 115 ? -10.581 -7.563 7.297 1.00 97.44 115 GLU A N 1
ATOM 866 C CA . GLU A 1 115 ? -10.389 -6.160 7.690 1.00 97.44 115 GLU A CA 1
ATOM 867 C C . GLU A 1 115 ? -11.657 -5.589 8.345 1.00 97.44 115 GLU A C 1
ATOM 869 O O . GLU A 1 115 ? -11.571 -4.912 9.369 1.00 97.44 115 GLU A O 1
ATOM 874 N N . MET A 1 116 ? -12.844 -5.941 7.838 1.00 97.44 116 MET A N 1
ATOM 875 C CA . MET A 1 116 ? -14.124 -5.588 8.460 1.00 97.44 116 MET A CA 1
ATOM 876 C C . MET A 1 116 ? -14.232 -6.151 9.883 1.00 97.44 116 MET A C 1
ATOM 878 O O . MET A 1 116 ? -14.593 -5.430 10.812 1.00 97.44 116 MET A O 1
ATOM 882 N N . GLN A 1 117 ? -13.867 -7.420 10.080 1.00 97.12 117 GLN A N 1
ATOM 883 C CA . GLN A 1 117 ? -13.860 -8.048 11.403 1.00 97.12 117 GLN A CA 1
ATOM 884 C C . GLN A 1 117 ? -12.884 -7.359 12.363 1.00 97.12 117 GLN A C 1
ATOM 886 O O . GLN A 1 117 ? -13.206 -7.186 13.538 1.00 97.12 117 GLN A O 1
ATOM 891 N N . LEU A 1 118 ? -11.718 -6.918 11.879 1.00 97.56 118 LEU A N 1
ATOM 892 C CA . LEU A 1 118 ? -10.778 -6.137 12.687 1.00 97.56 118 LEU A CA 1
ATOM 893 C C . LEU A 1 118 ? -11.378 -4.793 13.107 1.00 97.56 118 LEU A C 1
ATOM 895 O O . LEU A 1 118 ? -11.245 -4.413 14.270 1.00 97.56 118 LEU A O 1
ATOM 899 N N . CYS A 1 119 ? -12.074 -4.095 12.206 1.00 97.19 119 CYS A N 1
ATOM 900 C CA . CYS A 1 119 ? -12.783 -2.864 12.553 1.00 97.19 119 CYS A CA 1
ATOM 901 C C . CYS A 1 119 ? -13.847 -3.107 13.632 1.00 97.19 119 CYS A C 1
ATOM 903 O O . CYS A 1 119 ? -13.879 -2.374 14.619 1.00 97.19 119 CYS A O 1
ATOM 905 N N . MET A 1 120 ? -14.654 -4.162 13.490 1.00 96.75 120 MET A N 1
ATOM 906 C CA . MET A 1 120 ? -15.663 -4.535 14.489 1.00 96.75 120 MET A CA 1
ATOM 907 C C . MET A 1 120 ? -15.041 -4.878 15.849 1.00 96.75 120 MET A C 1
ATOM 909 O O . MET A 1 120 ? -15.602 -4.558 16.895 1.00 96.75 120 MET A O 1
ATOM 913 N N . GLU A 1 121 ? -13.880 -5.534 15.860 1.00 97.50 121 GLU A N 1
ATOM 914 C CA . GLU A 1 121 ? -13.174 -5.867 17.100 1.00 97.50 121 GLU A CA 1
ATOM 915 C C . GLU A 1 121 ? -12.659 -4.612 17.807 1.00 97.50 121 GLU A C 1
ATOM 917 O O . GLU A 1 121 ? -12.823 -4.453 19.019 1.00 97.50 121 GLU A O 1
ATOM 922 N N . VAL A 1 122 ? -12.064 -3.693 17.045 1.00 97.69 122 VAL A N 1
ATOM 923 C CA . VAL A 1 122 ? -11.612 -2.405 17.575 1.00 97.69 122 VAL A CA 1
ATOM 924 C C . VAL A 1 122 ? -12.798 -1.602 18.108 1.00 97.69 122 VAL A C 1
ATOM 926 O O . VAL A 1 122 ? -12.690 -1.042 19.197 1.00 97.69 122 VAL A O 1
ATOM 929 N N . GLU A 1 123 ? -13.933 -1.591 17.406 1.00 97.88 123 GLU A N 1
ATOM 930 C CA . GLU A 1 123 ? -15.167 -0.942 17.861 1.00 97.88 123 GLU A CA 1
ATOM 931 C C . GLU A 1 123 ? -15.665 -1.533 19.184 1.00 97.88 123 GLU A C 1
ATOM 933 O O . GLU A 1 123 ? -15.927 -0.790 20.129 1.00 97.88 123 GLU A O 1
ATOM 938 N N . ARG A 1 124 ? -15.714 -2.865 19.306 1.00 97.38 124 ARG A N 1
ATOM 939 C CA . ARG A 1 124 ? -16.120 -3.526 20.555 1.00 97.38 124 ARG A CA 1
ATOM 940 C C . ARG A 1 124 ? -15.200 -3.149 21.713 1.00 97.38 124 ARG A C 1
ATOM 942 O O . ARG A 1 124 ? -15.664 -2.887 22.821 1.00 97.38 124 ARG A O 1
ATOM 949 N N . ARG A 1 125 ? -13.889 -3.105 21.468 1.00 97.62 125 ARG A N 1
ATOM 950 C CA . ARG A 1 125 ? -12.911 -2.707 22.486 1.00 97.62 125 ARG A CA 1
ATOM 951 C C . ARG A 1 125 ? -13.055 -1.236 22.872 1.00 97.62 125 ARG A C 1
ATOM 953 O O . ARG A 1 125 ? -12.883 -0.907 24.043 1.00 97.62 125 ARG A O 1
ATOM 960 N N . LEU A 1 126 ? -13.372 -0.371 21.910 1.00 97.38 126 LEU A N 1
ATOM 961 C CA . LEU A 1 126 ? -13.643 1.042 22.155 1.00 97.38 126 LEU A CA 1
ATOM 962 C C . LEU A 1 126 ? -14.887 1.213 23.037 1.00 97.38 126 LEU A C 1
ATOM 964 O O . LEU A 1 126 ? -14.814 1.931 24.026 1.00 97.38 126 LEU A O 1
ATOM 968 N N . GLN A 1 127 ? -15.979 0.508 22.726 1.00 96.88 127 GLN A N 1
ATOM 969 C CA . GLN A 1 127 ? -17.215 0.532 23.516 1.00 96.88 127 GLN A CA 1
ATOM 970 C C . GLN A 1 127 ? -16.993 0.031 24.946 1.00 96.88 127 GLN A C 1
ATOM 972 O O . GLN A 1 127 ? -17.445 0.662 25.893 1.00 96.88 127 GLN A O 1
ATOM 977 N N . ALA A 1 128 ? -16.246 -1.062 25.123 1.00 96.12 128 ALA A N 1
ATOM 978 C CA . ALA A 1 128 ? -15.917 -1.564 26.457 1.00 96.12 128 ALA A CA 1
ATOM 979 C C . ALA A 1 128 ? -15.100 -0.545 27.270 1.00 96.12 128 ALA A C 1
ATOM 981 O O . ALA A 1 128 ? -15.341 -0.347 28.459 1.00 96.12 128 ALA A O 1
ATOM 982 N N . MET A 1 129 ? -14.147 0.131 26.622 1.00 95.94 129 MET A N 1
ATOM 983 C CA . MET A 1 129 ? -13.373 1.197 27.257 1.00 95.94 129 MET A CA 1
ATOM 984 C C . MET A 1 129 ? -14.249 2.414 27.590 1.00 95.94 129 MET A C 1
ATOM 986 O O . MET A 1 129 ? -14.067 3.026 28.638 1.00 95.94 129 MET A O 1
ATOM 990 N N . GLU A 1 130 ? -15.208 2.766 26.731 1.00 93.94 130 GLU A N 1
ATOM 991 C CA . GLU A 1 130 ? -16.186 3.827 26.996 1.00 93.94 130 GLU A CA 1
ATOM 992 C C . GLU A 1 130 ? -17.071 3.488 28.203 1.00 93.94 130 GLU A C 1
ATOM 994 O O . GLU A 1 130 ? -17.254 4.333 29.080 1.00 93.94 130 GLU A O 1
ATOM 999 N N . GLU A 1 131 ? -17.550 2.245 28.295 1.00 94.88 131 GLU A N 1
ATOM 1000 C CA . GLU A 1 131 ? -18.341 1.760 29.428 1.00 94.88 131 GLU A CA 1
ATOM 1001 C C . GLU A 1 131 ? -17.547 1.823 30.744 1.00 94.88 131 GLU A C 1
ATOM 1003 O O . GLU A 1 131 ? -18.068 2.255 31.771 1.00 94.88 131 GLU A O 1
ATOM 1008 N N . GLU A 1 132 ? -16.259 1.475 30.718 1.00 94.44 132 GLU A N 1
ATOM 1009 C CA . GLU A 1 132 ? -15.385 1.596 31.889 1.00 94.44 132 GLU A CA 1
ATOM 1010 C C . GLU A 1 132 ? -15.167 3.065 32.299 1.00 94.44 132 GLU A C 1
ATOM 1012 O O . GLU A 1 132 ? -15.163 3.396 33.488 1.00 94.44 132 GLU A O 1
ATOM 1017 N N . ILE A 1 133 ? -15.015 3.968 31.325 1.00 93.06 133 ILE A N 1
ATOM 1018 C CA . ILE A 1 133 ? -14.808 5.400 31.577 1.00 93.06 133 ILE A CA 1
ATOM 1019 C C . ILE A 1 133 ? -16.072 6.052 32.143 1.00 93.06 133 ILE A C 1
ATOM 1021 O O . ILE A 1 133 ? -15.971 6.826 33.097 1.00 93.06 133 ILE A O 1
ATOM 1025 N N . VAL A 1 134 ? -17.254 5.753 31.591 1.00 90.19 134 VAL A N 1
ATOM 1026 C CA . VAL A 1 134 ? -18.507 6.407 32.007 1.00 90.19 134 VAL A CA 1
ATOM 1027 C C . VAL A 1 134 ? -18.902 6.046 33.438 1.00 90.19 134 VAL A C 1
ATOM 1029 O O . VAL A 1 134 ? -19.491 6.871 34.133 1.00 90.19 134 VAL A O 1
ATOM 1032 N N . VAL A 1 135 ? -18.531 4.854 33.916 1.00 92.31 135 VAL A N 1
ATOM 1033 C CA . VAL A 1 135 ? -18.774 4.443 35.309 1.00 92.31 135 VAL A CA 1
ATOM 1034 C C . VAL A 1 135 ? -17.630 4.809 36.254 1.00 92.31 135 VAL A C 1
ATOM 1036 O O . VAL A 1 135 ? -17.761 4.636 37.467 1.00 92.31 135 VAL A O 1
ATOM 1039 N N . ASN A 1 136 ? -16.506 5.321 35.742 1.00 92.94 136 ASN A N 1
ATOM 1040 C CA . ASN A 1 136 ? -15.363 5.667 36.574 1.00 92.94 136 ASN A CA 1
ATOM 1041 C C . ASN A 1 136 ? -15.697 6.882 37.463 1.00 92.94 136 ASN A C 1
ATOM 1043 O O . ASN A 1 136 ? -15.834 7.999 36.953 1.00 92.94 136 ASN A O 1
ATOM 1047 N N . PRO A 1 137 ? -15.747 6.728 38.800 1.00 86.88 137 PRO A N 1
ATOM 1048 C CA . PRO A 1 137 ? -16.178 7.794 39.702 1.00 86.88 137 PRO A CA 1
ATOM 1049 C C . PRO A 1 137 ? -15.262 9.024 39.650 1.00 86.88 137 PRO A C 1
ATOM 1051 O O . PRO A 1 137 ? -15.731 10.147 39.803 1.00 86.88 137 PRO A O 1
ATOM 1054 N N . GLN A 1 138 ? -13.964 8.838 39.384 1.00 85.81 138 GLN A N 1
ATOM 1055 C CA . GLN A 1 138 ? -13.005 9.940 39.252 1.00 85.81 138 GLN A CA 1
ATOM 1056 C C . GLN A 1 138 ? -13.232 10.753 37.972 1.00 85.81 138 GLN A C 1
ATOM 1058 O O . GLN A 1 138 ? -12.989 11.959 37.950 1.00 85.81 138 GLN A O 1
ATOM 1063 N N . TYR A 1 139 ? -13.681 10.096 36.900 1.00 87.81 139 TYR A N 1
ATOM 1064 C CA . TYR A 1 139 ? -14.036 10.760 35.651 1.00 87.81 139 TYR A CA 1
ATOM 1065 C C . TYR A 1 139 ? -15.372 11.492 35.802 1.00 87.81 139 TYR A C 1
ATOM 1067 O O . TYR A 1 139 ? -15.446 12.691 35.548 1.00 87.81 139 TYR A O 1
ATOM 1075 N N . VAL A 1 140 ? -16.385 10.805 36.331 1.00 89.94 140 VAL A N 1
ATOM 1076 C CA . VAL A 1 140 ? -17.721 11.350 36.607 1.00 89.94 140 VAL A CA 1
ATOM 1077 C C . VAL A 1 140 ? -17.647 12.604 37.486 1.00 89.94 140 VAL A C 1
ATOM 1079 O O . VAL A 1 140 ? -18.214 13.633 37.129 1.00 89.94 140 VAL A O 1
ATOM 1082 N N . GLN A 1 141 ? -16.876 12.572 38.578 1.00 86.12 141 GLN A N 1
ATOM 1083 C CA . GLN A 1 141 ? -16.699 13.715 39.483 1.00 86.12 141 GLN A CA 1
ATOM 1084 C C . GLN A 1 141 ? -15.978 14.903 38.823 1.00 86.12 141 GLN A C 1
ATOM 1086 O O . GLN A 1 141 ? -16.260 16.056 39.141 1.00 86.12 141 GLN A O 1
ATOM 1091 N N . LYS A 1 142 ? -15.065 14.642 37.878 1.00 86.69 142 LYS A N 1
ATOM 1092 C CA . LYS A 1 142 ? 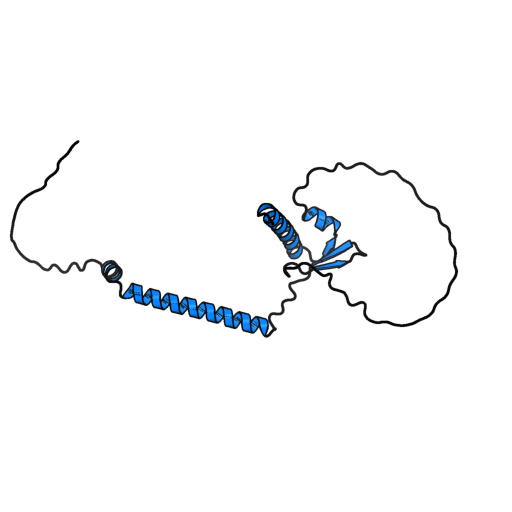-14.396 15.696 37.100 1.00 86.69 142 LYS A CA 1
ATOM 1093 C C . LYS A 1 142 ? -15.304 16.313 36.039 1.00 86.69 142 LYS A C 1
ATOM 1095 O O . LYS A 1 142 ? -15.196 17.509 35.797 1.00 86.69 142 LYS A O 1
ATOM 1100 N N . VAL A 1 143 ? -16.165 15.518 35.403 1.00 84.56 143 VAL A N 1
ATOM 1101 C CA . VAL A 1 143 ? -17.071 15.986 34.341 1.00 84.56 143 VAL A CA 1
ATOM 1102 C C . VAL A 1 143 ? -18.280 16.728 34.914 1.00 84.56 143 VAL A C 1
ATOM 1104 O O . VAL A 1 143 ? -18.687 17.738 34.348 1.00 84.56 143 VAL A O 1
ATOM 1107 N N . LEU A 1 144 ? -18.828 16.272 36.045 1.00 80.19 144 LEU A N 1
ATOM 1108 C CA . LEU A 1 144 ? -19.939 16.943 36.735 1.00 80.19 144 LEU A CA 1
ATOM 1109 C C . LEU A 1 144 ? -19.509 18.224 37.468 1.00 80.19 144 LEU A C 1
ATOM 1111 O O . LEU A 1 144 ? -20.369 19.015 37.848 1.00 80.19 144 LEU A O 1
ATOM 1115 N N . GLY A 1 145 ? -18.200 18.444 37.636 1.00 71.88 145 GLY A N 1
ATOM 1116 C CA . GLY A 1 145 ? -17.661 19.517 38.470 1.00 71.88 145 GLY A CA 1
ATOM 1117 C C . GLY A 1 145 ? -18.025 19.331 39.953 1.00 71.88 145 GLY A C 1
ATOM 1118 O O . GLY A 1 145 ? -18.847 18.479 40.299 1.00 71.88 145 GLY A O 1
ATOM 1119 N N . PRO A 1 146 ? -17.416 20.092 40.878 1.00 66.94 146 PRO A N 1
ATOM 1120 C CA . PRO A 1 146 ? -17.990 20.216 42.210 1.00 66.94 146 PRO A CA 1
ATOM 1121 C C . PRO A 1 146 ? -19.409 20.780 42.053 1.00 66.94 146 PRO A C 1
ATOM 1123 O O . PRO A 1 146 ? -19.590 21.870 41.514 1.00 66.94 146 PRO A O 1
ATOM 1126 N N . GLN A 1 147 ? -20.426 20.028 42.482 1.00 59.59 147 GLN A N 1
ATOM 1127 C CA . GLN A 1 147 ? -21.718 20.637 42.769 1.00 59.59 147 GLN A CA 1
ATOM 1128 C C . GLN A 1 147 ? -21.489 21.583 43.945 1.00 59.59 147 GLN A C 1
ATOM 1130 O O . GLN A 1 147 ? -21.347 21.131 45.080 1.00 59.59 147 GLN A O 1
ATOM 1135 N N . ASP A 1 148 ? -21.426 22.882 43.666 1.00 50.41 148 ASP A N 1
ATOM 1136 C CA . ASP A 1 148 ? -21.581 23.928 44.672 1.00 50.41 148 ASP A CA 1
ATOM 1137 C C . ASP A 1 148 ? -23.040 23.909 45.175 1.00 50.41 148 ASP A C 1
ATOM 1139 O O . ASP A 1 148 ? -23.826 24.808 44.889 1.00 50.41 148 ASP A O 1
ATOM 1143 N N . ASP A 1 149 ? -23.439 22.846 45.878 1.00 54.94 149 ASP A N 1
ATOM 1144 C CA . ASP A 1 149 ? -24.666 22.820 46.676 1.00 54.94 149 ASP A CA 1
ATOM 1145 C C . ASP A 1 149 ? -24.282 23.098 48.135 1.00 54.94 149 ASP A C 1
ATOM 1147 O O . ASP A 1 149 ? -24.180 22.202 48.969 1.00 54.94 149 ASP A O 1
ATOM 1151 N N . GLU A 1 150 ? -23.992 24.365 48.440 1.00 42.28 150 GLU A N 1
ATOM 1152 C CA . GLU A 1 150 ? -23.977 24.857 49.820 1.00 42.28 150 GLU A CA 1
ATOM 1153 C C . GLU A 1 150 ? -24.918 26.064 49.931 1.00 42.28 150 GLU A C 1
ATOM 1155 O O . GLU A 1 150 ? -24.533 27.230 49.833 1.00 42.28 150 GLU A O 1
ATOM 1160 N N . GLY A 1 151 ? -26.206 25.761 50.116 1.00 43.69 151 GLY A N 1
ATOM 1161 C CA . GLY A 1 151 ? -27.142 26.673 50.772 1.00 43.69 151 GLY A CA 1
ATOM 1162 C C . GLY A 1 151 ? -26.754 26.900 52.247 1.00 43.69 151 GLY A C 1
ATOM 1163 O O . GLY A 1 151 ? -26.036 26.096 52.839 1.00 43.69 151 GLY A O 1
ATOM 1164 N N . PRO A 1 152 ? -27.222 27.995 52.871 1.00 47.12 152 PRO A N 1
ATOM 1165 C CA . PRO A 1 152 ? -26.528 28.661 53.969 1.00 47.12 152 PRO A CA 1
ATOM 1166 C C . PRO A 1 152 ? -26.587 27.861 55.274 1.00 47.12 152 PRO A C 1
ATOM 1168 O O . PRO A 1 152 ? -27.671 27.612 55.803 1.00 47.12 152 PRO A O 1
ATOM 1171 N N . THR A 1 153 ? -25.429 27.556 55.865 1.00 43.38 153 THR A N 1
ATOM 1172 C CA . THR A 1 153 ? -25.349 27.116 57.268 1.00 43.38 153 THR A CA 1
ATOM 1173 C C . THR A 1 153 ? -24.596 28.155 58.110 1.00 43.38 153 THR A C 1
ATOM 1175 O O . THR A 1 153 ? -23.486 28.555 57.758 1.00 43.38 153 THR A O 1
ATOM 1178 N N . PRO A 1 154 ? -25.181 28.673 59.210 1.00 52.53 154 PRO A N 1
ATOM 1179 C CA . PRO A 1 154 ? -24.490 29.614 60.076 1.00 52.53 154 PRO A CA 1
ATOM 1180 C C . PRO A 1 154 ? -23.630 28.883 61.116 1.00 52.53 154 PRO A C 1
ATOM 1182 O O . PRO A 1 154 ? -24.098 27.978 61.797 1.00 52.53 154 PRO A O 1
ATOM 1185 N N . SER A 1 155 ? -22.418 29.407 61.317 1.00 45.62 155 SER A N 1
ATOM 1186 C CA . SER A 1 155 ? -21.690 29.446 62.594 1.00 45.62 155 SER A CA 1
ATOM 1187 C C . SER A 1 155 ? -21.355 28.116 63.291 1.00 45.62 155 SER A C 1
ATOM 1189 O O . SER A 1 155 ? -22.157 27.581 64.050 1.00 45.62 155 SER A O 1
ATOM 1191 N N . SER A 1 156 ? -20.066 27.762 63.292 1.00 39.69 156 SER A N 1
ATOM 1192 C CA . SER A 1 156 ? -19.330 27.658 64.563 1.00 39.69 156 SER A CA 1
ATOM 1193 C C . SER A 1 156 ? -17.820 27.754 64.341 1.00 39.69 156 SER A C 1
ATOM 1195 O O . SER A 1 156 ? -17.247 27.074 63.494 1.00 39.69 156 SER A O 1
ATOM 1197 N N . ALA A 1 157 ? -17.186 28.633 65.109 1.00 53.16 157 ALA A N 1
ATOM 1198 C CA . ALA A 1 157 ? -15.754 28.875 65.127 1.00 53.16 157 ALA A CA 1
ATOM 1199 C C . ALA A 1 157 ? -14.993 27.782 65.898 1.00 53.16 157 ALA A C 1
ATOM 1201 O O . ALA A 1 157 ? -15.428 27.378 66.976 1.00 53.16 157 ALA A O 1
ATOM 1202 N N . GLN A 1 158 ? -13.814 27.395 65.396 1.00 43.25 158 GLN A N 1
ATOM 1203 C CA . GLN A 1 158 ? -12.660 26.894 66.168 1.00 43.25 158 GLN A CA 1
ATOM 1204 C C . GLN A 1 158 ? -11.458 26.786 65.209 1.00 43.25 158 GLN A C 1
ATOM 1206 O O . GLN A 1 158 ? -11.478 26.000 64.273 1.00 43.25 158 GLN A O 1
ATOM 1211 N N . SER A 1 159 ? -10.548 27.762 65.188 1.00 46.94 159 SER A N 1
ATOM 1212 C CA . SER A 1 159 ? -9.367 27.925 66.058 1.00 46.9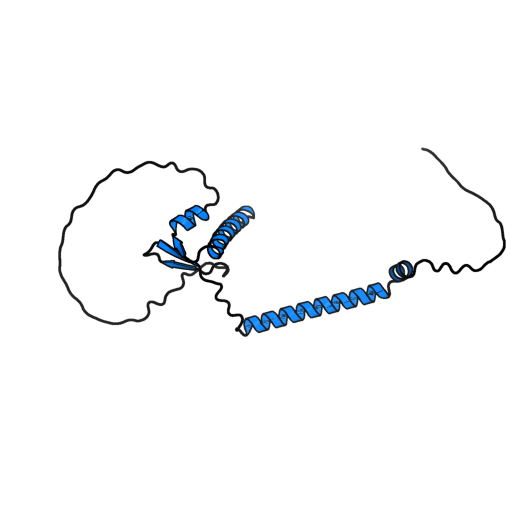4 159 SER A CA 1
ATOM 1213 C C . SER A 1 159 ? -8.267 26.874 65.862 1.00 46.94 159 SER A C 1
ATOM 1215 O O . SER A 1 159 ? -8.451 25.713 66.203 1.00 46.94 159 SER A O 1
ATOM 1217 N N . THR A 1 160 ? -7.084 27.389 65.479 1.00 39.41 160 THR A N 1
ATOM 1218 C CA . THR A 1 160 ? -5.709 26.846 65.636 1.00 39.41 160 THR A CA 1
ATOM 1219 C C . THR A 1 160 ? -5.332 25.638 64.759 1.00 39.41 160 THR A C 1
ATOM 1221 O O . THR A 1 160 ? -6.099 24.700 64.650 1.00 39.41 160 THR A O 1
ATOM 1224 N N . SER A 1 161 ? -4.175 25.540 64.093 1.00 40.28 161 SER A N 1
ATOM 1225 C CA . SER A 1 161 ? -2.913 26.301 64.104 1.00 40.28 161 SER A CA 1
ATOM 1226 C C . SER A 1 161 ? -2.049 25.871 62.901 1.00 40.28 161 SER A C 1
ATOM 1228 O O . SER A 1 161 ? -1.992 24.685 62.586 1.00 40.28 161 SER A O 1
ATOM 1230 N N . PHE A 1 162 ? -1.345 26.814 62.267 1.00 44.28 162 PHE A N 1
ATOM 1231 C CA . PHE A 1 162 ? -0.302 26.548 61.268 1.00 44.28 162 PHE A CA 1
ATOM 1232 C C . PHE A 1 162 ? 1.023 26.194 61.958 1.00 44.28 162 PHE A C 1
ATOM 1234 O O . PHE A 1 162 ? 1.473 26.943 62.824 1.00 44.28 162 PHE A O 1
ATOM 1241 N N . SER A 1 163 ? 1.682 25.118 61.520 1.00 41.38 163 SER A N 1
ATOM 1242 C CA . SER A 1 163 ? 3.062 24.790 61.905 1.00 41.38 163 SER A CA 1
ATOM 1243 C C . SER A 1 163 ? 3.957 24.848 60.667 1.00 41.38 163 SER A C 1
ATOM 1245 O O . SER A 1 163 ? 3.979 23.914 59.869 1.00 41.38 163 SER A O 1
ATOM 1247 N N . ILE A 1 164 ? 4.688 25.953 60.506 1.00 47.38 164 ILE A N 1
ATOM 1248 C CA . ILE A 1 164 ? 5.853 26.052 59.617 1.00 47.38 164 ILE A CA 1
ATOM 1249 C C . ILE A 1 164 ? 7.102 25.785 60.465 1.00 47.38 164 ILE A C 1
ATOM 1251 O O . ILE A 1 164 ? 7.320 26.461 61.466 1.00 47.38 164 ILE A O 1
ATOM 1255 N N . VAL A 1 165 ? 7.944 24.847 60.036 1.00 51.53 165 VAL A N 1
ATOM 1256 C CA . VAL A 1 165 ? 9.368 24.736 60.407 1.00 51.53 165 VAL A CA 1
ATOM 1257 C C . VAL A 1 165 ? 10.045 24.151 59.157 1.00 51.53 165 VAL A C 1
ATOM 1259 O O . VAL A 1 165 ? 9.609 23.118 58.666 1.00 51.53 165 VAL A O 1
ATOM 1262 N N . SER A 1 166 ? 10.874 24.840 58.368 1.00 44.94 166 SER A N 1
ATOM 1263 C CA . SER A 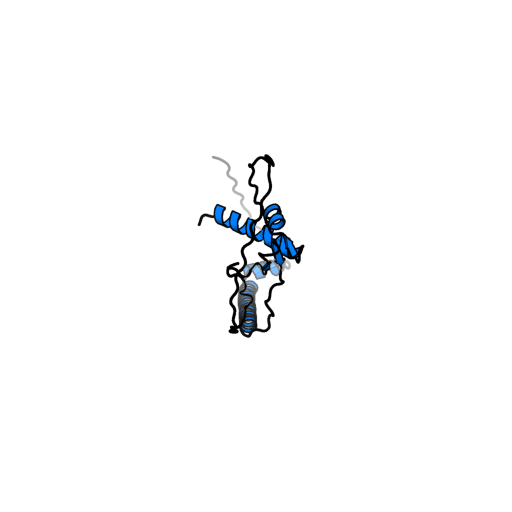1 166 ? 12.078 25.654 58.587 1.00 44.94 166 SER A CA 1
ATOM 1264 C C . SER A 1 166 ? 13.269 24.878 59.162 1.00 44.94 166 SER A C 1
ATOM 1266 O O . SER A 1 166 ? 13.395 24.734 60.370 1.00 44.94 166 SER A O 1
ATOM 1268 N N . SER A 1 167 ? 14.171 24.509 58.246 1.00 49.84 167 SER A N 1
ATOM 1269 C CA . SER A 1 167 ? 15.609 24.239 58.421 1.00 49.84 167 SER A CA 1
ATOM 1270 C C . SER A 1 167 ? 16.052 22.936 59.097 1.00 49.84 167 SER A C 1
ATOM 1272 O O . SER A 1 167 ? 15.936 22.781 60.308 1.00 49.84 167 SER A O 1
ATOM 1274 N N . MET A 1 168 ? 16.730 22.086 58.318 1.00 51.94 168 MET A N 1
ATOM 1275 C CA . MET A 1 168 ? 18.186 21.865 58.395 1.00 51.94 168 MET A CA 1
ATOM 1276 C C . MET A 1 168 ? 18.703 21.289 57.076 1.00 51.94 168 MET A C 1
ATOM 1278 O O . MET A 1 168 ? 17.966 20.484 56.467 1.00 51.94 168 MET A O 1
#

Foldseek 3Di:
DDPVVVVLVVLLLVQLVVCLVPDQKDALVVNCVRSDDDDDDDDDDDDDDDDDDDDDDDDDDDDDDDDDDPDPPQPDDPVPLSWAWRADPVVRMIGTDPRPDPCPDVVSVVVVVVVVVVVVVVVVVVVVVVVVQVPPVVNVCVVVDPPPPDDDDDDDDDDDDDDDDDDD

InterPro domains:
  IPR000717 Proteasome component (PCI) domain [SM00088] (2-119)
  IPR050756 COP9 signalosome complex subunit 3 [PTHR10758] (1-146)

Secondary structure (DSSP, 8-state):
--HHHHHHHHHHHHHHHHHHTT-SEEEHHHHHHHH----------------------------------------S--TTS--EEEEETTTTEEEEEPP---S-SHHHHHHHHHHHHHHHHHHHHHHHHHHHHHT-HHHHHHHS------------------------

Sequence (168 aa):
MGLVKQCLSALYKKNIQRLTRTFLTLSLADVANRVQLLVSSASPLPHSRPASPLHSTDTASSPAGPSSDILDDPCPQIDDGEIHASINQRDGMVVFLDNPEKYNSPTMMAHLDKEMQLCMEVERRLQAMEEEIVVNPQYVQKVLGPQDDEGPTPSSAQSTSFSIVSSM

Radius of gyration: 37.82 Å; chains: 1; bounding box: 68×58×114 Å

pLDDT: mean 70.36, std 22.51, range [31.27, 97.88]

Organism: Homarus americanus (NCBI:txid6706)